Protein AF-A0A1C7MNH5-F1 (afdb_monomer)

Structure (mmCIF, N/CA/C/O backbone):
data_AF-A0A1C7MNH5-F1
#
_entry.id   AF-A0A1C7MNH5-F1
#
loop_
_atom_site.group_PDB
_atom_site.id
_atom_site.type_symbol
_atom_site.label_atom_id
_atom_site.label_alt_id
_atom_site.label_comp_id
_atom_site.label_asym_id
_atom_site.label_entity_id
_atom_site.label_seq_id
_atom_site.pdbx_PDB_ins_code
_atom_site.Cartn_x
_atom_site.Cartn_y
_atom_site.Cartn_z
_atom_site.occupancy
_atom_site.B_iso_or_equiv
_atom_site.auth_seq_id
_atom_site.auth_comp_id
_atom_site.auth_asym_id
_atom_site.auth_atom_id
_atom_site.pdbx_PDB_model_num
ATOM 1 N N . MET A 1 1 ? -78.282 14.587 30.146 1.00 53.19 1 MET A N 1
ATOM 2 C CA . MET A 1 1 ? -77.615 14.426 28.832 1.00 53.19 1 MET A CA 1
ATOM 3 C C . MET A 1 1 ? -76.322 15.250 28.662 1.00 53.19 1 MET A C 1
ATOM 5 O O . MET A 1 1 ? -75.731 15.189 27.600 1.00 53.19 1 MET A O 1
ATOM 9 N N . ILE A 1 2 ? -75.840 15.991 29.678 1.00 58.53 2 ILE A N 1
ATOM 10 C CA . ILE A 1 2 ? -74.682 16.913 29.546 1.00 58.53 2 ILE A CA 1
ATOM 11 C C . ILE A 1 2 ? -73.362 16.284 30.048 1.00 58.53 2 ILE A C 1
ATOM 13 O O . ILE A 1 2 ? -72.300 16.502 29.471 1.00 58.53 2 ILE A O 1
ATOM 17 N N . ARG A 1 3 ? -73.422 15.425 31.076 1.00 60.00 3 ARG A N 1
ATOM 18 C CA . ARG A 1 3 ? -72.241 14.805 31.710 1.00 60.00 3 ARG A CA 1
ATOM 19 C C . ARG A 1 3 ? -71.494 13.817 30.800 1.00 60.00 3 ARG A C 1
ATOM 21 O O . ARG A 1 3 ? -70.269 13.805 30.811 1.00 60.00 3 ARG A O 1
ATOM 28 N N . ASN A 1 4 ? -72.206 13.063 29.959 1.00 61.78 4 ASN A N 1
ATOM 29 C CA . ASN A 1 4 ? -71.589 12.106 29.028 1.00 61.78 4 ASN A CA 1
ATOM 30 C C . ASN A 1 4 ? -70.792 12.810 27.911 1.00 61.78 4 ASN A C 1
ATOM 32 O O . ASN A 1 4 ? -69.738 12.320 27.511 1.00 61.78 4 ASN A O 1
ATOM 36 N N . ASN A 1 5 ? -71.229 13.996 27.474 1.00 67.19 5 ASN A N 1
ATOM 37 C CA . ASN A 1 5 ? -70.533 14.777 26.446 1.00 67.19 5 ASN A CA 1
ATOM 38 C C . ASN A 1 5 ? -69.263 15.454 26.982 1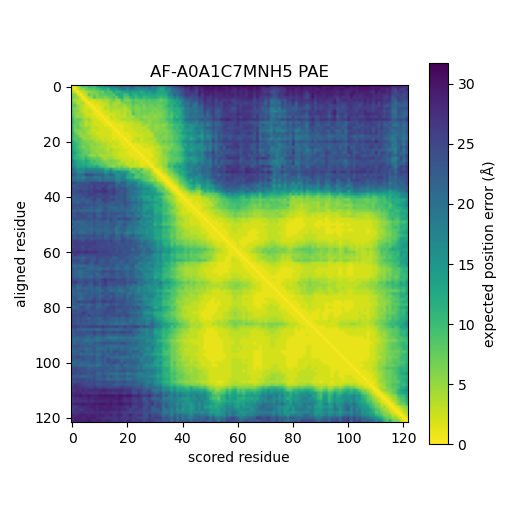.00 67.19 5 ASN A C 1
ATOM 40 O O . ASN A 1 5 ? -68.298 15.612 26.241 1.00 67.19 5 ASN A O 1
ATOM 44 N N . MET A 1 6 ? -69.229 15.810 28.270 1.00 70.75 6 MET A N 1
ATOM 45 C CA . MET A 1 6 ? -68.048 16.412 28.897 1.00 70.75 6 MET A CA 1
ATOM 46 C C . MET A 1 6 ? -66.893 15.409 29.038 1.00 70.75 6 MET A C 1
ATOM 48 O O . MET A 1 6 ? -65.743 15.750 28.767 1.00 70.75 6 MET A O 1
ATOM 52 N N . HIS A 1 7 ? -67.198 14.152 29.381 1.00 72.88 7 HIS A N 1
ATOM 53 C CA . HIS A 1 7 ? -66.202 13.078 29.358 1.00 72.88 7 HIS A CA 1
ATOM 54 C C . HIS A 1 7 ? -65.707 12.802 27.933 1.00 72.88 7 HIS A C 1
ATOM 56 O O . HIS A 1 7 ? -64.502 12.709 27.726 1.00 72.88 7 HIS A O 1
ATOM 62 N N . ALA A 1 8 ? -66.599 12.755 26.938 1.00 74.12 8 ALA A N 1
ATOM 63 C CA . ALA A 1 8 ? -66.204 12.572 25.540 1.00 74.12 8 ALA A CA 1
ATOM 64 C C . ALA A 1 8 ? -65.293 13.705 25.026 1.00 74.12 8 ALA A C 1
ATOM 66 O O . ALA A 1 8 ? -64.293 13.435 24.364 1.00 74.12 8 ALA A O 1
ATOM 67 N N . LEU A 1 9 ? -65.582 14.961 25.387 1.00 77.25 9 LEU A N 1
ATOM 68 C CA . LEU A 1 9 ? -64.777 16.121 24.995 1.00 77.25 9 LEU A CA 1
ATOM 69 C C . LEU A 1 9 ? -63.378 16.113 25.633 1.00 77.25 9 LEU A C 1
ATOM 71 O O . LEU A 1 9 ? -62.404 16.420 24.949 1.00 77.25 9 LEU A O 1
ATOM 75 N N . MET A 1 10 ? -63.255 15.708 26.904 1.00 77.75 10 MET A N 1
ATOM 76 C CA . MET A 1 10 ? -61.943 15.510 27.540 1.00 77.75 10 MET A CA 1
ATOM 77 C C . MET A 1 10 ? -61.136 14.386 26.883 1.00 77.75 10 MET A C 1
ATOM 79 O O . MET A 1 10 ? -59.924 14.509 26.728 1.00 77.75 10 MET A O 1
ATOM 83 N N . MET A 1 11 ? -61.783 13.287 26.485 1.00 78.94 11 MET A N 1
ATOM 84 C CA . MET A 1 11 ? -61.087 12.177 25.824 1.00 78.94 11 MET A CA 1
ATOM 85 C C . MET A 1 11 ? -60.634 12.563 24.407 1.00 78.94 11 MET A C 1
ATOM 87 O O . MET A 1 11 ? -59.543 12.180 23.981 1.00 78.94 11 MET A O 1
ATOM 91 N N . LEU A 1 12 ? -61.423 13.372 23.692 1.00 82.25 12 LEU A N 1
ATOM 92 C CA . LEU A 1 12 ? -61.063 13.913 22.376 1.00 82.25 12 LEU A CA 1
ATOM 93 C C . LEU A 1 12 ? -59.888 14.900 22.450 1.00 82.25 12 LEU A C 1
ATOM 95 O O . LEU A 1 12 ? -58.985 14.839 21.618 1.00 82.25 12 LEU A O 1
ATOM 99 N N . SER A 1 13 ? -59.842 15.775 23.458 1.00 77.56 13 SER A N 1
ATOM 100 C CA . SER A 1 13 ? -58.712 16.700 23.624 1.00 77.56 13 SER A CA 1
ATOM 101 C C . SER A 1 13 ? -57.433 15.987 24.078 1.00 77.56 13 SER A C 1
ATOM 103 O O . SER A 1 13 ? -56.351 16.281 23.567 1.00 77.56 13 SER A O 1
ATOM 105 N N . ALA A 1 14 ? -57.547 15.000 24.974 1.00 83.19 14 ALA A N 1
ATOM 106 C CA . ALA A 1 14 ? -56.415 14.196 25.431 1.00 83.19 14 ALA A CA 1
ATOM 107 C C . ALA A 1 14 ? -55.799 13.362 24.295 1.00 83.19 14 ALA A C 1
ATOM 109 O O . ALA A 1 14 ? -54.578 13.312 24.150 1.00 83.19 14 ALA A O 1
ATOM 110 N N . THR A 1 15 ? -56.630 12.748 23.448 1.00 82.88 15 THR A N 1
ATOM 111 C CA . THR A 1 15 ? -56.150 11.984 22.285 1.00 82.88 15 THR A CA 1
ATOM 112 C C . THR A 1 15 ? -55.506 12.882 21.229 1.00 82.88 15 THR A C 1
ATOM 114 O O . THR A 1 15 ? -54.456 12.520 20.697 1.00 82.88 15 THR A O 1
ATOM 117 N N . ALA A 1 16 ? -56.048 14.080 20.979 1.00 86.50 16 ALA A N 1
ATOM 118 C CA . ALA A 1 16 ? -55.445 15.049 20.063 1.00 86.50 16 ALA A CA 1
ATOM 119 C C . ALA A 1 16 ? -54.038 15.490 20.512 1.00 86.50 16 ALA A C 1
ATOM 121 O O . ALA A 1 16 ? -53.119 15.538 19.694 1.00 86.50 16 ALA A O 1
ATOM 122 N N . LEU A 1 17 ? -53.841 15.743 21.813 1.00 84.75 17 LEU A N 1
ATOM 123 C CA . LEU A 1 17 ? -52.529 16.080 22.380 1.00 84.75 17 LEU A CA 1
ATOM 124 C C . LEU A 1 17 ? -51.511 14.945 22.211 1.00 84.75 17 LEU A C 1
ATOM 126 O O . LEU A 1 17 ? -50.365 15.193 21.835 1.00 84.75 17 LEU A O 1
ATOM 130 N N . ILE A 1 18 ? -51.934 13.698 22.433 1.00 85.94 18 ILE A N 1
ATOM 131 C CA . ILE A 1 18 ? -51.074 12.525 22.242 1.00 85.94 18 ILE A CA 1
ATOM 132 C C . ILE A 1 18 ? -50.652 12.415 20.774 1.00 85.94 18 ILE A C 1
ATOM 134 O O . ILE A 1 18 ? -49.457 12.328 20.497 1.00 85.94 18 ILE A O 1
ATOM 138 N N . VAL A 1 19 ? -51.594 12.497 19.828 1.00 88.56 19 VAL A N 1
ATOM 139 C CA . VAL A 1 19 ? -51.300 12.369 18.390 1.00 88.56 19 VAL A CA 1
ATOM 140 C C . VAL A 1 19 ? -50.375 13.485 17.898 1.00 88.56 19 VAL A C 1
ATOM 142 O O . VAL A 1 19 ? -49.447 13.208 17.141 1.00 88.56 19 VAL A O 1
ATOM 145 N N . LEU A 1 20 ? -50.556 14.720 18.374 1.00 89.31 20 LEU A N 1
ATOM 146 C CA . LEU A 1 20 ? -49.685 15.850 18.030 1.00 89.31 20 LEU A CA 1
ATOM 147 C C . LEU A 1 20 ? -48.267 15.719 18.610 1.00 89.31 20 LEU A C 1
ATOM 149 O O . LEU A 1 20 ? -47.323 16.262 18.038 1.00 89.31 20 LEU A O 1
ATOM 153 N N . SER A 1 21 ? -48.091 14.980 19.710 1.00 86.62 21 SER A N 1
ATOM 154 C CA . SER A 1 21 ? -46.776 14.744 20.323 1.00 86.62 21 SER A CA 1
ATOM 155 C C . SER A 1 21 ? -45.960 13.632 19.644 1.00 86.62 21 SER A C 1
ATOM 157 O O . SER A 1 21 ? -44.729 13.636 19.726 1.00 86.62 21 SER A O 1
ATOM 159 N N . LEU A 1 22 ? -46.614 12.706 18.927 1.00 90.31 22 LEU A N 1
ATOM 160 C CA . LEU A 1 22 ? -45.964 11.546 18.301 1.00 90.31 22 LEU A CA 1
ATOM 161 C C . LEU A 1 22 ? -44.891 11.913 17.258 1.00 90.31 22 LEU A C 1
ATOM 163 O O . LEU A 1 22 ? -43.822 11.305 17.307 1.00 90.31 22 LEU A O 1
ATOM 167 N N . PRO A 1 23 ? -45.087 12.888 16.345 1.00 87.88 23 PRO A N 1
ATOM 168 C CA . PRO A 1 23 ? -44.064 13.257 15.366 1.00 87.88 23 PRO A CA 1
ATOM 169 C C . PRO A 1 23 ? -42.808 13.836 16.020 1.00 87.88 23 PRO A C 1
ATOM 171 O O . PRO A 1 23 ? -41.701 13.543 15.578 1.00 87.88 23 PRO A O 1
ATOM 174 N N . VAL A 1 24 ? -42.974 14.614 17.095 1.00 84.62 24 VAL A N 1
ATOM 175 C CA . VAL A 1 24 ? -41.864 15.206 17.859 1.00 84.62 24 VAL A CA 1
ATOM 176 C C . VAL A 1 24 ? -41.124 14.133 18.656 1.00 84.62 24 VAL A C 1
ATOM 178 O O . VAL A 1 24 ? -39.896 14.090 18.660 1.00 84.62 24 VAL A O 1
ATOM 181 N N . ALA A 1 25 ? -41.851 13.209 19.287 1.00 86.00 25 ALA A N 1
ATOM 182 C CA . ALA A 1 25 ? -41.243 12.058 19.948 1.00 86.00 25 ALA A CA 1
ATOM 183 C C . ALA A 1 25 ? -40.492 11.169 18.939 1.00 86.00 25 ALA A C 1
ATOM 185 O O . ALA A 1 25 ? -39.371 10.739 19.199 1.00 86.00 25 ALA A O 1
ATOM 186 N N . TYR A 1 26 ? -41.066 10.951 17.755 1.00 85.12 26 TYR A N 1
ATOM 187 C CA . TYR A 1 26 ? -40.452 10.180 16.678 1.00 85.12 26 TYR A CA 1
ATOM 188 C C . TYR A 1 26 ? -39.178 10.841 16.135 1.00 85.12 26 TYR A C 1
ATOM 190 O O . TYR A 1 26 ? -38.173 10.154 15.941 1.00 85.12 26 TYR A O 1
ATOM 198 N N . THR A 1 27 ? -39.167 12.163 15.927 1.00 83.75 27 THR A N 1
ATOM 199 C CA . THR A 1 27 ? -37.956 12.876 15.488 1.00 83.75 27 THR A CA 1
ATOM 200 C C . THR A 1 27 ? -36.866 12.837 16.554 1.00 83.75 27 THR A C 1
ATOM 202 O O . THR A 1 27 ? -35.716 12.557 16.214 1.00 83.75 27 THR A O 1
ATOM 205 N N . MET A 1 28 ? -37.217 12.998 17.834 1.00 81.25 28 MET A N 1
ATOM 206 C CA . MET A 1 28 ? -36.274 12.871 18.952 1.00 81.25 28 MET A CA 1
ATOM 207 C C . MET A 1 28 ? -35.685 11.458 19.068 1.00 81.25 28 MET A C 1
ATOM 209 O O . MET A 1 28 ? -34.477 11.310 19.245 1.00 81.25 28 MET A O 1
ATOM 213 N N . LEU A 1 29 ? -36.503 10.413 18.906 1.00 83.06 29 LEU A N 1
ATOM 214 C CA . LEU A 1 29 ? -36.046 9.017 18.932 1.00 83.06 29 LEU A CA 1
ATOM 215 C C . LEU A 1 29 ? -35.196 8.647 17.705 1.00 83.06 29 LEU A C 1
ATOM 217 O O . LEU A 1 29 ? -34.307 7.800 17.802 1.00 83.06 29 LEU A O 1
ATOM 221 N N . ARG A 1 30 ? -35.434 9.279 16.547 1.00 79.62 30 ARG A N 1
ATOM 222 C CA . ARG A 1 30 ? -34.682 9.025 15.306 1.00 79.62 30 ARG A CA 1
ATOM 223 C C . ARG A 1 30 ? -33.342 9.764 15.247 1.00 79.62 30 ARG A C 1
ATOM 225 O O . ARG A 1 30 ? -32.490 9.396 14.433 1.00 79.62 30 ARG A O 1
ATOM 232 N N . MET A 1 31 ? -33.113 10.767 16.096 1.00 73.12 31 MET A N 1
ATOM 233 C CA . MET A 1 31 ? -31.817 11.436 16.189 1.00 73.12 31 MET A CA 1
ATOM 234 C C . MET A 1 31 ? -30.742 10.484 16.734 1.00 73.12 31 MET A C 1
ATOM 236 O O . MET A 1 31 ? -30.462 10.421 17.930 1.00 73.12 31 MET A O 1
ATOM 240 N N . LYS A 1 32 ? -30.067 9.760 15.835 1.00 72.19 32 LYS A N 1
ATOM 241 C CA . LYS A 1 32 ? -28.785 9.122 16.147 1.00 72.19 32 LYS A CA 1
ATOM 242 C C . LYS A 1 32 ? -27.794 10.229 16.495 1.00 72.19 32 LYS A C 1
ATOM 244 O O . LYS A 1 32 ? -27.430 11.018 15.625 1.00 72.19 32 LYS A O 1
ATOM 249 N N . LYS A 1 33 ? -27.345 10.282 17.754 1.00 65.56 33 LYS A N 1
ATOM 250 C CA . LYS A 1 33 ? -26.236 11.162 18.144 1.00 65.56 33 LYS A CA 1
ATOM 251 C C . LYS A 1 33 ? -25.060 10.920 17.190 1.00 65.56 33 LYS A C 1
ATOM 253 O O . LYS A 1 33 ? -24.732 9.753 16.941 1.00 65.56 33 LYS A O 1
ATOM 258 N N . PRO A 1 34 ? -24.426 11.977 16.651 1.00 64.62 34 PRO A N 1
ATOM 259 C CA . PRO A 1 34 ? -23.242 11.800 15.831 1.00 64.62 34 PRO A CA 1
ATOM 260 C C . PRO A 1 34 ? -22.210 11.052 16.670 1.00 64.62 34 PRO A C 1
ATOM 262 O O . PRO A 1 34 ? -21.904 11.437 17.800 1.00 64.62 34 PRO A O 1
ATOM 265 N N . LYS A 1 35 ? -21.717 9.932 16.142 1.00 69.56 35 LYS A N 1
ATOM 266 C CA . LYS A 1 35 ? -20.672 9.155 16.799 1.00 69.56 35 LYS A CA 1
ATOM 267 C C . LYS A 1 35 ? -19.399 9.994 16.732 1.00 69.56 35 LYS A C 1
ATOM 269 O O . LYS A 1 35 ? -18.706 9.965 15.717 1.00 69.56 35 LYS A O 1
ATOM 274 N N . ALA A 1 36 ? -19.144 10.784 17.776 1.00 69.75 36 ALA A N 1
ATOM 275 C CA . ALA A 1 36 ? -17.893 11.509 17.932 1.00 69.75 36 ALA A CA 1
ATOM 276 C C . ALA A 1 36 ? -16.768 10.477 17.822 1.00 69.75 36 ALA A C 1
ATOM 278 O O . ALA A 1 36 ? -16.703 9.536 18.613 1.00 69.75 36 ALA A O 1
ATOM 279 N N . ARG A 1 37 ? -15.952 10.585 16.773 1.00 71.75 37 ARG A N 1
ATOM 280 C CA . ARG A 1 37 ? -14.762 9.752 16.632 1.00 71.75 37 ARG A CA 1
ATOM 281 C C . ARG A 1 37 ? -13.706 10.426 17.501 1.00 71.75 37 ARG A C 1
ATOM 283 O O . ARG A 1 37 ? -13.294 11.523 17.130 1.00 71.7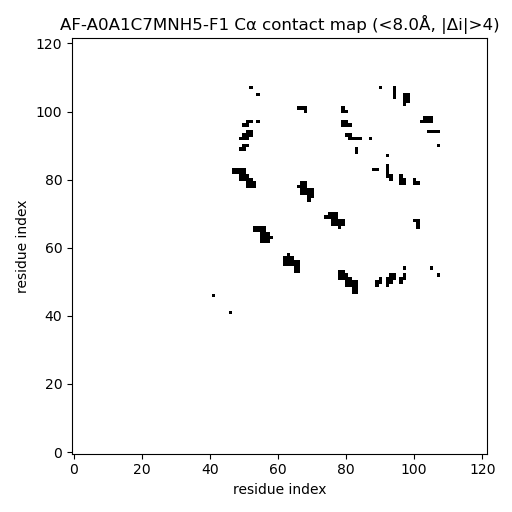5 37 ARG A O 1
ATOM 290 N N . PRO A 1 38 ? -13.315 9.864 18.657 1.00 75.06 38 PRO A N 1
ATOM 291 C CA . PRO A 1 38 ? -12.194 10.421 19.397 1.00 75.06 38 PRO A CA 1
ATOM 292 C C . PRO A 1 38 ? -10.981 10.393 18.464 1.00 75.06 38 PRO A C 1
ATOM 294 O O . PRO A 1 38 ? -10.551 9.327 18.027 1.00 75.06 38 PRO A O 1
ATOM 297 N N . GLN A 1 39 ? -10.497 11.569 18.075 1.00 79.50 39 GLN A N 1
ATOM 298 C CA . GLN A 1 39 ? -9.292 11.690 17.271 1.00 79.50 39 GLN A CA 1
ATOM 299 C C . GLN A 1 39 ? -8.115 11.778 18.236 1.00 79.50 39 GLN A C 1
ATOM 301 O 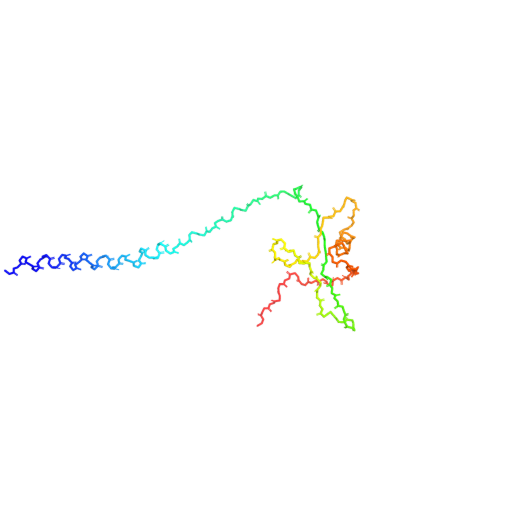O . GLN A 1 39 ? -7.877 12.818 18.845 1.00 79.50 39 GLN A O 1
ATOM 306 N N . THR A 1 40 ? -7.401 10.670 18.405 1.00 87.44 40 THR A N 1
ATOM 307 C CA . THR A 1 40 ? -6.154 10.656 19.172 1.00 87.44 40 THR A CA 1
ATOM 308 C C . THR A 1 40 ? -5.060 11.322 18.343 1.00 87.44 40 THR A C 1
ATOM 310 O O . THR A 1 40 ? -4.843 10.957 17.187 1.00 87.44 40 THR A O 1
ATOM 313 N N . GLN A 1 41 ? -4.389 12.317 18.919 1.00 88.88 41 GLN A N 1
ATOM 314 C CA . GLN A 1 41 ? -3.217 12.940 18.310 1.00 88.88 41 GLN A CA 1
ATOM 315 C C . GLN A 1 41 ? -1.969 12.128 18.668 1.00 88.88 41 GLN A C 1
ATOM 317 O O . GLN A 1 41 ? -1.784 11.759 19.826 1.00 88.88 41 GLN A O 1
ATOM 322 N N . TYR A 1 42 ? -1.124 11.866 17.673 1.00 88.00 42 TYR A N 1
ATOM 323 C CA . TYR A 1 42 ? 0.155 11.174 17.833 1.00 88.00 42 TYR A CA 1
ATOM 324 C C . TYR A 1 42 ? 1.285 12.092 17.369 1.00 88.00 42 TYR A C 1
ATOM 326 O O . TYR A 1 42 ? 1.130 12.806 16.374 1.00 88.00 42 TYR A O 1
ATOM 334 N N . SER A 1 43 ? 2.417 12.082 18.073 1.00 93.12 43 SER A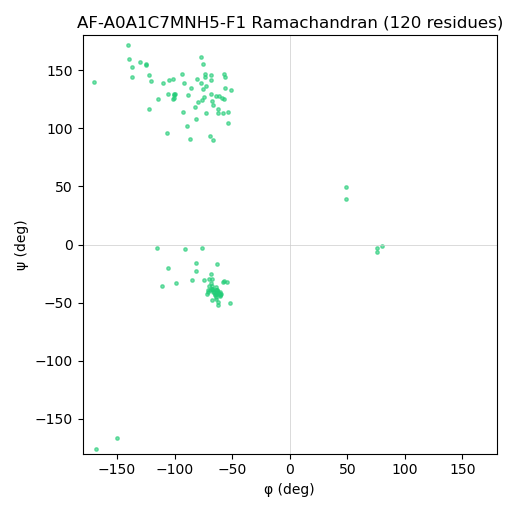 N 1
ATOM 335 C CA . SER A 1 43 ? 3.620 12.780 17.614 1.00 93.12 43 SER A CA 1
ATOM 336 C C . SER A 1 43 ? 4.285 12.010 16.473 1.00 93.12 43 SER A C 1
ATOM 338 O O . SER A 1 43 ? 4.155 10.791 16.367 1.00 93.12 43 SER A O 1
ATOM 340 N N . SER A 1 44 ? 5.053 12.705 15.629 1.00 91.12 44 SER A N 1
ATOM 341 C CA . SER A 1 44 ? 5.767 12.085 14.500 1.00 91.12 44 SER A CA 1
ATOM 342 C C . SER A 1 44 ? 6.708 10.954 14.926 1.00 91.12 44 SER A C 1
ATOM 344 O O . SER A 1 44 ? 6.865 9.980 14.198 1.00 91.12 44 SER A O 1
ATOM 346 N N . SER A 1 45 ? 7.275 11.043 16.130 1.00 92.38 45 SER A N 1
ATOM 347 C CA . SER A 1 45 ? 8.118 10.008 16.739 1.00 92.38 45 SER A CA 1
ATOM 348 C C . SER A 1 45 ? 7.403 8.679 17.007 1.00 92.38 45 SER A C 1
ATOM 350 O O . SER A 1 45 ? 8.067 7.670 17.221 1.00 92.38 45 SER A O 1
ATOM 352 N N . GLN A 1 46 ? 6.068 8.658 17.003 1.00 93.38 46 GLN A N 1
ATOM 353 C CA . GLN A 1 46 ? 5.267 7.443 17.178 1.00 93.38 46 GLN A CA 1
ATOM 354 C C . GLN A 1 46 ? 4.924 6.768 15.842 1.00 93.38 46 GLN A C 1
ATOM 356 O O . GLN A 1 46 ? 4.300 5.706 15.839 1.00 93.38 46 GLN A O 1
ATOM 361 N N . PHE A 1 47 ? 5.302 7.368 14.710 1.00 92.12 47 PHE A N 1
ATOM 362 C CA . PHE A 1 47 ? 5.063 6.797 13.391 1.00 92.12 47 PHE A CA 1
ATOM 363 C C . PHE A 1 47 ? 6.250 5.977 12.900 1.00 92.12 47 PHE A C 1
ATOM 365 O O . PHE A 1 47 ? 7.412 6.285 13.153 1.00 92.12 47 PHE A O 1
ATOM 372 N N . VAL A 1 48 ? 5.925 4.932 12.144 1.00 93.25 48 VAL A N 1
ATOM 373 C CA . VAL A 1 48 ? 6.890 4.143 11.382 1.00 93.25 48 VAL A CA 1
ATOM 374 C C . VAL A 1 48 ? 6.764 4.497 9.909 1.00 93.25 48 VAL A C 1
ATOM 376 O O . VAL A 1 48 ? 5.657 4.685 9.401 1.00 93.25 48 VAL A O 1
ATOM 379 N N . PHE A 1 49 ? 7.896 4.571 9.216 1.00 95.75 49 PHE A N 1
ATOM 380 C CA . PHE A 1 49 ? 7.887 4.750 7.772 1.00 95.75 49 PHE A CA 1
ATOM 381 C C . PHE A 1 49 ? 7.452 3.454 7.088 1.00 95.75 49 PHE A C 1
ATOM 383 O O . PHE A 1 49 ? 7.879 2.357 7.449 1.00 95.75 49 PHE A O 1
ATOM 390 N N . SER A 1 50 ? 6.589 3.598 6.092 1.00 97.00 50 SER A N 1
ATOM 391 C CA . SER A 1 50 ? 6.119 2.518 5.238 1.00 97.00 50 SER A CA 1
ATOM 392 C C . SER A 1 50 ? 6.102 3.019 3.804 1.00 97.00 50 SER A C 1
ATOM 394 O O . SER A 1 50 ? 5.818 4.195 3.565 1.00 97.00 50 SER A O 1
ATOM 396 N N . ALA A 1 51 ? 6.424 2.138 2.865 1.00 97.69 51 ALA A N 1
ATOM 397 C CA . ALA A 1 51 ? 6.377 2.441 1.447 1.00 97.69 51 ALA A CA 1
ATOM 398 C C . ALA A 1 51 ? 5.821 1.250 0.666 1.00 97.69 51 ALA A C 1
ATOM 400 O O . ALA A 1 51 ? 5.805 0.114 1.136 1.00 97.69 51 ALA A O 1
ATOM 401 N N . GLY A 1 52 ? 5.345 1.547 -0.533 1.00 96.88 52 GLY A N 1
ATOM 402 C CA . GLY A 1 52 ? 4.773 0.600 -1.474 1.00 96.88 52 GLY A CA 1
ATOM 403 C C . GLY A 1 52 ? 4.611 1.266 -2.829 1.00 96.88 52 GLY A C 1
ATOM 404 O O . GLY A 1 52 ? 5.005 2.423 -3.011 1.00 96.88 52 GLY A O 1
ATOM 405 N N . ALA A 1 53 ? 4.018 0.556 -3.778 1.00 96.19 53 ALA A N 1
ATOM 406 C CA . ALA A 1 53 ? 3.747 1.100 -5.101 1.00 96.19 53 ALA A CA 1
ATOM 407 C C . ALA A 1 53 ? 2.378 0.653 -5.618 1.00 96.19 53 ALA A C 1
ATOM 409 O O . ALA A 1 53 ? 1.717 -0.203 -5.035 1.00 96.19 53 ALA A O 1
ATOM 410 N N . ILE A 1 54 ? 1.971 1.245 -6.740 1.00 95.38 54 ILE A N 1
ATOM 411 C CA . ILE A 1 54 ? 0.814 0.818 -7.527 1.00 95.38 54 ILE A CA 1
ATOM 412 C C . ILE A 1 54 ? 1.369 0.149 -8.791 1.00 95.38 54 ILE A C 1
ATOM 414 O O . ILE A 1 54 ? 1.735 0.860 -9.731 1.00 95.38 54 ILE A O 1
ATOM 418 N N . PRO A 1 55 ? 1.512 -1.190 -8.829 1.00 95.12 55 PRO A N 1
ATOM 419 C CA . PRO A 1 55 ? 2.111 -1.862 -9.972 1.00 95.12 55 PRO A CA 1
ATOM 420 C C . PRO A 1 55 ? 1.105 -1.926 -11.120 1.00 95.12 55 PRO A C 1
ATOM 422 O O . PRO A 1 55 ? 0.006 -2.464 -10.962 1.00 95.12 55 PRO A O 1
ATOM 425 N N . PHE A 1 56 ? 1.494 -1.401 -12.281 1.00 95.00 56 PHE A N 1
ATOM 426 C CA . PHE A 1 56 ? 0.711 -1.500 -13.506 1.00 95.00 56 PHE A CA 1
ATOM 427 C C . PHE A 1 56 ? 1.249 -2.614 -14.396 1.00 95.00 56 PHE A C 1
ATOM 429 O O . PHE A 1 56 ? 2.434 -2.639 -14.728 1.00 95.00 56 PHE A O 1
ATOM 436 N N . VAL A 1 57 ? 0.357 -3.493 -14.847 1.00 93.56 57 VAL A N 1
ATOM 437 C CA . VAL A 1 57 ? 0.653 -4.403 -15.954 1.00 93.56 57 VAL A CA 1
ATOM 438 C C . VAL A 1 57 ? 0.431 -3.634 -17.249 1.00 93.56 57 VAL A C 1
ATOM 440 O O . VAL A 1 57 ? -0.677 -3.151 -17.518 1.00 93.56 57 VAL A O 1
ATOM 443 N N . LEU A 1 58 ? 1.505 -3.499 -18.021 1.00 91.88 58 LEU A N 1
ATOM 444 C CA . LEU A 1 58 ? 1.501 -2.796 -19.295 1.00 91.88 58 LEU A CA 1
ATOM 445 C C . LEU A 1 58 ? 1.215 -3.775 -20.437 1.00 91.88 58 LEU A C 1
ATOM 447 O O . LEU A 1 58 ? 1.764 -4.872 -20.473 1.00 91.88 58 LEU A O 1
ATOM 451 N N . ASP A 1 59 ? 0.398 -3.338 -21.384 1.00 93.50 59 ASP A N 1
ATOM 452 C CA . ASP A 1 59 ? 0.131 -4.009 -22.654 1.00 93.50 59 ASP A CA 1
ATOM 453 C C . ASP A 1 59 ? 0.497 -3.035 -23.775 1.00 93.50 59 ASP A C 1
ATOM 455 O O . ASP A 1 59 ? -0.057 -1.936 -23.842 1.00 93.50 59 ASP A O 1
ATOM 459 N N . ASN A 1 60 ? 1.494 -3.382 -24.593 1.00 93.19 60 ASN A N 1
ATOM 460 C CA . ASN A 1 60 ? 2.071 -2.488 -25.607 1.00 93.19 60 ASN A CA 1
ATOM 461 C C . ASN A 1 60 ? 2.429 -1.086 -25.061 1.00 93.19 60 ASN A C 1
ATOM 463 O O . ASN A 1 60 ? 2.199 -0.068 -25.709 1.00 93.19 60 ASN A O 1
ATOM 467 N N . GLY A 1 61 ? 2.963 -1.027 -23.835 1.00 88.31 61 GLY A N 1
ATOM 468 C CA . GLY A 1 61 ? 3.341 0.223 -23.160 1.00 88.31 61 GLY A CA 1
ATOM 469 C C . GLY A 1 61 ? 2.185 0.988 -22.502 1.00 88.31 61 GLY A C 1
ATOM 470 O O . GLY A 1 61 ? 2.428 2.000 -21.849 1.00 88.31 61 GLY A O 1
ATOM 471 N N . VAL A 1 62 ? 0.947 0.500 -22.613 1.00 90.38 62 VAL A N 1
ATOM 472 C CA . VAL A 1 62 ? -0.247 1.135 -22.040 1.00 90.38 62 VAL A CA 1
ATOM 473 C C . VAL A 1 62 ? -0.650 0.427 -20.740 1.00 90.38 62 VAL A C 1
ATOM 475 O O . VAL A 1 62 ? -0.785 -0.799 -20.740 1.00 90.38 62 VAL A O 1
ATOM 478 N N . PRO A 1 63 ? -0.879 1.145 -19.623 1.00 91.50 63 PRO A N 1
ATOM 479 C CA . PRO A 1 63 ? -1.332 0.526 -18.379 1.00 91.50 63 PRO A CA 1
ATOM 480 C C . PRO A 1 63 ? -2.751 -0.033 -18.532 1.00 91.50 63 PRO A C 1
ATOM 482 O O . PRO A 1 63 ? -3.693 0.707 -18.812 1.00 91.50 63 PRO A O 1
ATOM 485 N N . LYS A 1 64 ? -2.913 -1.349 -18.343 1.00 94.56 64 LYS A N 1
ATOM 486 C CA . LYS A 1 64 ? -4.211 -2.041 -18.473 1.00 94.56 64 LYS A CA 1
ATOM 487 C C . LYS A 1 64 ? -4.773 -2.547 -17.155 1.00 94.56 64 LYS A C 1
ATOM 489 O O . LYS A 1 64 ? -5.988 -2.592 -16.994 1.00 94.56 64 LYS A O 1
ATOM 494 N N . LYS A 1 65 ? -3.909 -2.995 -16.243 1.00 95.62 65 LYS A N 1
ATOM 495 C CA . LYS A 1 65 ? -4.317 -3.613 -14.974 1.00 95.62 65 LYS A CA 1
ATOM 496 C C . LYS A 1 65 ? -3.456 -3.094 -13.836 1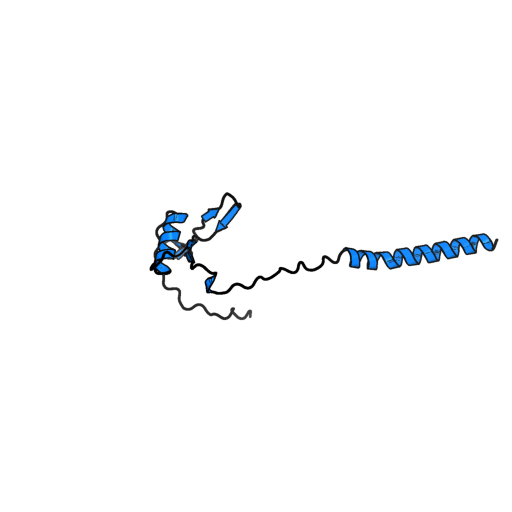.00 95.62 65 LYS A C 1
ATOM 498 O O . LYS A 1 65 ? -2.298 -2.750 -14.058 1.00 95.62 65 LYS A O 1
ATOM 503 N N . VAL A 1 66 ? -4.023 -3.096 -12.636 1.00 95.94 66 VAL A N 1
ATOM 504 C CA . VAL A 1 66 ? -3.316 -2.827 -11.381 1.00 95.94 66 VAL A CA 1
ATOM 505 C C . VAL A 1 66 ? -3.229 -4.122 -10.586 1.00 95.94 66 VAL A C 1
ATOM 507 O O . VAL A 1 66 ? -4.193 -4.887 -10.550 1.00 95.94 66 VAL A O 1
ATOM 510 N N . VAL A 1 67 ? -2.078 -4.369 -9.966 1.00 96.56 67 VAL A N 1
ATOM 511 C CA . VAL A 1 67 ? -1.879 -5.513 -9.070 1.00 96.56 67 VAL A CA 1
ATOM 512 C C . VAL A 1 67 ? -2.271 -5.117 -7.647 1.00 96.56 67 VAL A C 1
ATOM 514 O O . VAL A 1 67 ? -1.811 -4.098 -7.134 1.00 96.56 67 VAL A O 1
ATOM 517 N N . LEU A 1 68 ? -3.122 -5.929 -7.023 1.00 97.62 68 LEU A N 1
ATOM 518 C CA . LEU A 1 68 ? -3.572 -5.782 -5.639 1.00 97.62 68 LEU A CA 1
ATOM 519 C C . LEU A 1 68 ? -3.292 -7.072 -4.865 1.00 97.62 68 LEU A C 1
ATOM 521 O O . LEU A 1 68 ? -3.249 -8.156 -5.445 1.00 97.62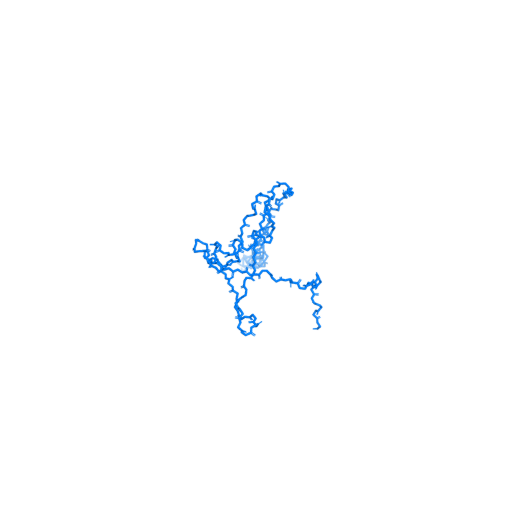 68 LEU A O 1
ATOM 525 N N . VAL A 1 69 ? -3.161 -6.941 -3.550 1.00 97.31 69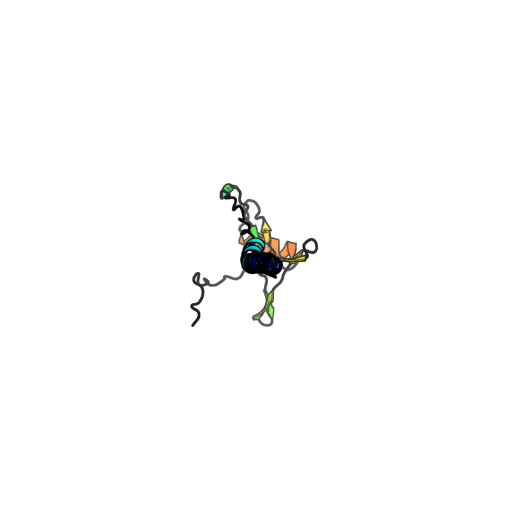 VAL A N 1
ATOM 526 C CA . VAL A 1 69 ? -3.016 -8.047 -2.602 1.00 97.31 69 VAL A CA 1
ATOM 527 C C . VAL A 1 69 ? -4.370 -8.292 -1.940 1.00 97.31 69 VAL A C 1
ATOM 529 O O . VAL A 1 69 ? -4.989 -7.355 -1.432 1.00 97.31 69 VAL A O 1
ATOM 532 N N . HIS A 1 70 ? -4.842 -9.540 -1.934 1.00 96.94 70 HIS A N 1
ATOM 533 C CA . HIS A 1 70 ? -6.070 -9.921 -1.227 1.00 96.94 70 HIS A CA 1
ATOM 534 C C . HIS A 1 70 ? -5.741 -10.399 0.184 1.00 96.94 70 HIS A C 1
ATOM 536 O O . HIS A 1 70 ? -5.113 -11.441 0.382 1.00 96.94 70 HIS A O 1
ATOM 542 N N . ASN A 1 71 ? -6.186 -9.648 1.187 1.00 96.44 71 ASN A N 1
ATOM 543 C CA . ASN A 1 71 ? -6.080 -10.050 2.580 1.00 96.44 71 ASN A CA 1
ATOM 544 C C . ASN A 1 71 ? -7.293 -10.902 2.970 1.00 96.44 71 ASN A C 1
ATOM 546 O O . ASN A 1 71 ? -8.298 -10.390 3.466 1.00 96.44 71 ASN A O 1
ATOM 550 N N . TRP A 1 72 ? -7.169 -12.218 2.802 1.00 96.19 72 TRP A N 1
ATOM 551 C CA . TRP A 1 72 ? -8.241 -13.186 3.063 1.00 96.19 72 TRP A CA 1
ATOM 552 C C . TRP A 1 72 ? -8.846 -13.100 4.472 1.00 96.19 72 TRP A C 1
ATOM 554 O O . TRP A 1 72 ? -10.034 -13.351 4.645 1.00 96.19 72 TRP A O 1
ATOM 564 N N . LYS A 1 73 ? -8.059 -12.725 5.493 1.00 96.62 73 LYS A N 1
ATOM 565 C CA . LYS A 1 73 ? -8.540 -12.662 6.886 1.00 96.62 73 LYS A CA 1
ATOM 566 C C . LYS A 1 73 ? -9.574 -11.563 7.101 1.00 96.62 73 LYS A C 1
ATOM 568 O O . LYS A 1 73 ? -10.390 -11.666 8.012 1.00 96.62 73 LYS A O 1
ATOM 573 N N . LYS A 1 74 ? -9.474 -10.486 6.326 1.00 96.81 74 LYS A N 1
ATOM 574 C CA . LYS A 1 74 ? -10.335 -9.302 6.430 1.00 96.81 74 LYS A CA 1
ATOM 575 C C . LYS A 1 74 ? -11.201 -9.083 5.193 1.00 96.81 74 LYS A C 1
ATOM 577 O O . LYS A 1 74 ? -11.999 -8.157 5.198 1.00 96.81 74 LYS A O 1
ATOM 582 N N . ASP A 1 75 ? -11.030 -9.926 4.178 1.00 97.12 75 ASP A N 1
ATOM 583 C CA . ASP A 1 75 ? -11.661 -9.821 2.866 1.00 97.12 75 ASP A CA 1
ATOM 584 C C .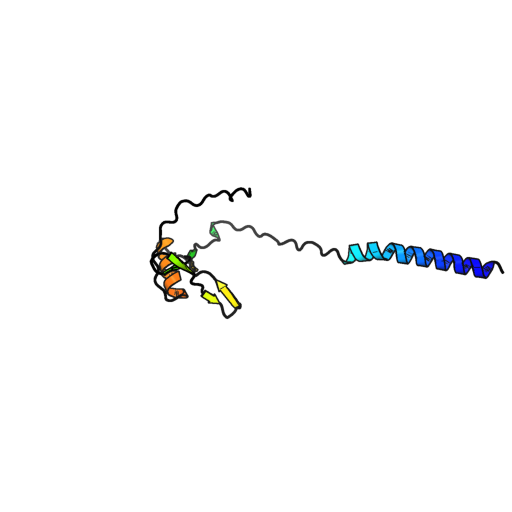 ASP A 1 75 ? -11.537 -8.417 2.250 1.00 97.12 75 ASP A C 1
ATOM 586 O O . ASP A 1 75 ? -12.501 -7.789 1.818 1.00 97.12 75 ASP A O 1
ATOM 590 N N . GLU A 1 76 ? -10.312 -7.892 2.255 1.00 97.56 76 GLU A N 1
ATOM 591 C CA . GLU A 1 76 ? -9.991 -6.572 1.714 1.00 97.56 76 GLU A CA 1
ATOM 592 C C . GLU A 1 76 ? -8.918 -6.676 0.628 1.00 97.56 76 GLU A C 1
ATOM 594 O O . GLU A 1 76 ? -8.013 -7.512 0.695 1.00 97.56 76 GLU A O 1
ATOM 599 N N . TRP A 1 77 ? -9.017 -5.804 -0.374 1.00 97.19 77 TRP A N 1
ATOM 600 C CA . TRP A 1 77 ? -8.018 -5.659 -1.428 1.00 97.19 77 TRP A CA 1
ATOM 601 C C . TRP A 1 77 ? -7.164 -4.434 -1.142 1.00 97.19 77 TRP A C 1
ATOM 603 O O . TRP A 1 77 ? -7.681 -3.331 -0.960 1.00 97.19 77 TRP A O 1
ATOM 613 N N . LEU A 1 78 ? -5.854 -4.636 -1.090 1.00 96.81 78 LEU A N 1
ATOM 614 C CA . LEU A 1 78 ? -4.892 -3.631 -0.666 1.00 96.81 78 LEU A CA 1
ATOM 615 C C . LEU A 1 78 ? -3.824 -3.429 -1.734 1.00 96.81 78 LEU A C 1
ATOM 617 O O . LEU A 1 78 ? -3.515 -4.322 -2.522 1.00 96.81 78 LEU A O 1
ATOM 621 N N . LEU A 1 79 ? -3.237 -2.238 -1.731 1.00 97.19 79 LEU A N 1
ATOM 622 C CA . LEU A 1 79 ? -1.976 -2.007 -2.419 1.00 97.19 79 LEU A CA 1
ATOM 623 C C . LEU A 1 79 ? -0.842 -2.647 -1.626 1.00 97.19 79 LEU A C 1
ATOM 625 O O . LEU A 1 79 ? -0.853 -2.597 -0.392 1.00 97.19 79 LEU A O 1
ATOM 629 N N . ALA A 1 80 ? 0.135 -3.186 -2.351 1.00 97.44 80 ALA A N 1
ATOM 630 C CA . ALA A 1 80 ? 1.302 -3.782 -1.734 1.00 97.44 80 ALA A CA 1
ATOM 631 C C . ALA A 1 80 ? 2.153 -2.712 -1.048 1.00 97.44 80 ALA A C 1
ATOM 633 O O . ALA A 1 80 ? 2.526 -1.714 -1.679 1.00 97.44 80 ALA A O 1
ATOM 634 N N . LYS A 1 81 ? 2.406 -2.888 0.251 1.00 97.44 81 LYS A N 1
ATOM 635 C CA . LYS A 1 81 ? 3.158 -1.928 1.072 1.00 97.44 81 LYS A CA 1
ATOM 636 C C . LYS A 1 81 ? 3.496 -2.492 2.446 1.00 97.44 81 LYS A C 1
ATOM 638 O O . LYS A 1 81 ? 2.609 -2.958 3.167 1.00 97.44 81 LYS A O 1
ATOM 643 N N . GLY A 1 82 ? 4.703 -2.200 2.907 1.00 97.25 82 GLY A N 1
ATOM 644 C CA . GLY A 1 82 ? 5.149 -2.578 4.242 1.00 97.25 82 GLY A CA 1
ATOM 645 C C . GLY A 1 82 ? 6.165 -1.611 4.822 1.00 97.25 82 GLY A C 1
ATOM 646 O O . GLY A 1 82 ? 6.242 -0.446 4.417 1.00 97.25 82 GLY A O 1
ATOM 647 N N . ARG A 1 83 ? 6.820 -2.036 5.899 1.00 97.56 83 ARG A N 1
ATOM 648 C CA . ARG A 1 83 ? 7.627 -1.150 6.747 1.00 97.56 83 ARG A CA 1
ATOM 649 C C . ARG A 1 83 ? 8.989 -0.933 6.105 1.00 97.56 83 ARG A C 1
ATOM 651 O O . ARG A 1 83 ? 9.569 -1.854 5.550 1.00 97.56 83 ARG A O 1
ATOM 658 N N . LYS A 1 84 ? 9.498 0.290 6.217 1.00 98.06 84 LYS A N 1
ATOM 659 C CA . LYS A 1 84 ? 10.859 0.611 5.796 1.00 98.06 84 LYS A CA 1
ATOM 660 C C . LYS A 1 84 ? 11.861 0.074 6.814 1.00 98.06 84 LYS A C 1
ATOM 662 O O . LYS A 1 84 ? 11.729 0.349 8.010 1.00 98.06 84 LYS A O 1
ATOM 667 N N . ASP A 1 85 ? 12.902 -0.578 6.314 1.00 96.50 85 ASP A N 1
ATOM 668 C CA . ASP A 1 85 ? 14.018 -1.023 7.138 1.00 96.50 85 ASP A CA 1
ATOM 669 C C . ASP A 1 85 ? 14.964 0.132 7.503 1.00 96.50 85 ASP A C 1
ATOM 671 O O . ASP A 1 85 ? 14.978 1.222 6.906 1.00 96.50 85 ASP A O 1
ATOM 675 N N . GLN A 1 86 ? 15.773 -0.081 8.541 1.00 95.38 86 GLN A N 1
ATOM 676 C CA . GLN A 1 86 ? 16.755 0.909 8.973 1.00 95.38 86 GLN A CA 1
ATOM 677 C C . GLN A 1 86 ? 17.810 1.122 7.877 1.00 95.38 86 GLN A C 1
ATOM 679 O O . GLN A 1 86 ? 18.400 0.175 7.377 1.00 95.38 86 GLN A O 1
ATOM 684 N N . GLY A 1 87 ? 18.041 2.383 7.496 1.00 95.50 87 GLY A N 1
ATOM 685 C CA . GLY A 1 87 ? 18.967 2.741 6.411 1.00 95.50 87 GLY A CA 1
ATOM 686 C C . GLY A 1 87 ? 18.451 2.498 4.985 1.00 95.50 87 GLY A C 1
ATOM 687 O O . GLY A 1 87 ? 19.099 2.932 4.043 1.00 95.50 87 GLY A O 1
ATOM 688 N N . GLU A 1 88 ? 17.285 1.869 4.807 1.00 96.88 88 GLU A N 1
ATOM 689 C CA . GLU A 1 88 ? 16.707 1.600 3.481 1.00 96.88 88 GLU A CA 1
ATOM 690 C C . GLU A 1 88 ? 16.059 2.861 2.877 1.00 96.88 88 GLU A C 1
ATOM 692 O O . GLU A 1 88 ? 15.380 3.611 3.576 1.00 96.88 88 GLU A O 1
ATOM 697 N N . GLU A 1 89 ? 16.225 3.119 1.584 1.00 97.19 89 GLU A N 1
ATOM 698 C CA . GLU A 1 89 ? 15.496 4.202 0.909 1.00 97.19 89 GLU A CA 1
ATOM 699 C C . GLU A 1 89 ? 14.019 3.829 0.707 1.00 97.19 89 GLU A C 1
ATOM 701 O O . GLU A 1 89 ? 13.700 2.676 0.426 1.00 97.19 89 GLU A O 1
ATOM 706 N N . LEU A 1 90 ? 13.094 4.796 0.762 1.00 96.69 90 LEU A N 1
ATOM 707 C CA . LEU A 1 90 ? 11.654 4.512 0.586 1.00 96.69 90 LEU A CA 1
ATOM 708 C C . LEU A 1 90 ? 11.333 3.849 -0.766 1.00 96.69 90 LEU A C 1
ATOM 710 O O . LEU A 1 90 ? 10.410 3.043 -0.860 1.00 96.69 90 LEU A O 1
ATOM 714 N N . SER A 1 91 ? 12.090 4.176 -1.814 1.00 96.31 91 SER A N 1
ATOM 715 C CA . SER A 1 91 ? 11.974 3.548 -3.136 1.00 96.31 91 SER A CA 1
ATOM 716 C C . SER A 1 91 ? 12.405 2.077 -3.130 1.00 96.31 91 SER A C 1
ATOM 718 O O . SER A 1 91 ? 11.774 1.245 -3.790 1.00 96.31 91 SER A O 1
ATOM 720 N N . ALA A 1 92 ? 13.451 1.749 -2.367 1.00 97.62 92 ALA A N 1
ATOM 721 C CA . ALA A 1 92 ? 13.909 0.380 -2.171 1.00 97.62 92 ALA A CA 1
ATOM 722 C C . ALA A 1 92 ? 12.874 -0.417 -1.369 1.00 97.62 92 ALA A C 1
ATOM 724 O O . ALA A 1 92 ? 12.426 -1.453 -1.860 1.00 97.62 92 ALA A O 1
ATOM 725 N N . THR A 1 93 ? 12.381 0.140 -0.252 1.00 98.25 93 THR A N 1
ATOM 726 C CA . THR A 1 93 ? 11.268 -0.433 0.522 1.00 98.25 93 THR A CA 1
ATOM 727 C C . THR A 1 93 ? 10.069 -0.724 -0.380 1.00 98.25 93 THR A C 1
ATOM 729 O O . THR A 1 93 ? 9.562 -1.837 -0.391 1.00 98.25 93 THR A O 1
ATOM 732 N N . ALA A 1 94 ? 9.628 0.245 -1.190 1.00 97.81 94 ALA A N 1
ATOM 733 C CA . ALA A 1 94 ? 8.468 0.067 -2.061 1.00 97.81 94 ALA A CA 1
ATOM 734 C C . ALA A 1 94 ? 8.645 -1.088 -3.057 1.00 97.81 94 ALA A C 1
ATOM 736 O O . ALA A 1 94 ? 7.721 -1.868 -3.268 1.00 97.81 94 ALA A O 1
ATOM 737 N N . THR A 1 95 ? 9.828 -1.200 -3.665 1.00 97.94 95 THR A N 1
ATOM 738 C CA . THR A 1 95 ? 10.113 -2.245 -4.658 1.00 97.94 95 THR A CA 1
ATOM 739 C C . THR A 1 95 ? 10.213 -3.623 -4.002 1.00 97.94 95 THR A C 1
ATOM 741 O O . THR A 1 95 ? 9.685 -4.594 -4.546 1.00 97.94 95 THR A O 1
ATOM 744 N N . ARG A 1 96 ? 10.848 -3.699 -2.825 1.00 98.25 96 ARG A N 1
ATOM 745 C CA . ARG A 1 96 ? 10.961 -4.915 -2.015 1.00 98.25 96 ARG A CA 1
ATOM 746 C C . ARG A 1 96 ? 9.586 -5.417 -1.569 1.00 98.25 96 ARG A C 1
ATOM 748 O O . ARG A 1 96 ? 9.250 -6.562 -1.838 1.00 98.25 96 ARG A O 1
ATOM 755 N N . GLU A 1 97 ? 8.770 -4.552 -0.975 1.00 98.19 97 GLU A N 1
ATOM 756 C CA . GLU A 1 97 ? 7.438 -4.905 -0.459 1.00 98.19 97 GLU A CA 1
ATOM 757 C C . GLU A 1 97 ? 6.483 -5.366 -1.568 1.00 98.19 97 GLU A C 1
ATOM 759 O O . GLU A 1 97 ? 5.744 -6.332 -1.402 1.00 98.19 97 GLU A O 1
ATOM 764 N N . VAL A 1 98 ? 6.526 -4.726 -2.744 1.00 98.12 98 VAL A N 1
ATOM 765 C CA . VAL A 1 98 ? 5.744 -5.180 -3.905 1.00 98.12 98 VAL A CA 1
ATOM 766 C C . VAL A 1 98 ? 6.149 -6.593 -4.316 1.00 98.12 98 VAL A C 1
ATOM 768 O O . VAL A 1 98 ? 5.273 -7.423 -4.570 1.00 98.12 98 VAL A O 1
ATOM 771 N N . LEU A 1 99 ? 7.451 -6.882 -4.364 1.00 98.06 99 LEU A N 1
ATOM 772 C CA . LEU A 1 99 ? 7.942 -8.215 -4.694 1.00 98.06 99 LEU A CA 1
ATOM 773 C C . LEU A 1 99 ? 7.526 -9.248 -3.637 1.00 98.06 99 LEU A C 1
ATOM 775 O O . LEU A 1 99 ? 7.053 -10.318 -4.008 1.00 98.06 99 LEU A O 1
ATOM 779 N N . GLU A 1 100 ? 7.668 -8.930 -2.350 1.00 97.75 100 GLU A N 1
ATOM 780 C CA . GLU A 1 100 ? 7.323 -9.831 -1.243 1.00 97.75 100 GLU A CA 1
ATOM 781 C C . GLU A 1 100 ? 5.823 -10.159 -1.195 1.00 97.75 100 GLU A C 1
ATOM 783 O O . GLU A 1 100 ? 5.456 -11.328 -1.078 1.00 97.75 100 GLU A O 1
ATOM 788 N N . GLU A 1 101 ? 4.945 -9.156 -1.314 1.00 97.31 101 GLU A N 1
ATOM 789 C CA . GLU A 1 101 ? 3.500 -9.365 -1.155 1.00 97.31 101 GLU A CA 1
ATOM 790 C C . GLU A 1 101 ? 2.803 -9.844 -2.438 1.00 97.31 101 GLU A C 1
ATOM 792 O O . GLU A 1 101 ? 1.803 -10.561 -2.361 1.00 97.31 101 GLU A O 1
ATOM 797 N N . THR A 1 102 ? 3.293 -9.453 -3.622 1.00 96.56 102 THR A N 1
ATOM 798 C CA . THR A 1 102 ? 2.644 -9.798 -4.905 1.00 96.56 102 THR A CA 1
ATOM 799 C C . THR A 1 102 ? 3.370 -10.881 -5.697 1.00 96.56 102 THR A C 1
ATOM 801 O O . THR A 1 102 ? 2.770 -11.482 -6.588 1.00 96.56 102 THR A O 1
ATOM 804 N N . GLY A 1 103 ? 4.658 -11.111 -5.427 1.00 96.75 103 GLY A N 1
ATOM 805 C CA . GLY A 1 103 ? 5.529 -11.970 -6.232 1.00 96.75 103 GLY A CA 1
ATOM 806 C C . GLY A 1 103 ? 6.001 -11.349 -7.554 1.00 96.75 103 GLY A C 1
ATOM 807 O O . GLY A 1 103 ? 6.789 -11.972 -8.265 1.00 96.75 103 GLY A O 1
ATOM 808 N N . TYR A 1 104 ? 5.559 -10.135 -7.903 1.00 95.06 104 TYR A N 1
ATOM 809 C CA . TYR A 1 104 ? 5.949 -9.463 -9.142 1.00 95.06 104 TYR A CA 1
ATOM 810 C C . TYR A 1 104 ? 7.032 -8.410 -8.884 1.00 95.06 104 TYR A C 1
ATOM 812 O O . TYR A 1 104 ? 6.817 -7.496 -8.088 1.00 95.06 104 TYR A O 1
ATOM 820 N N . PRO A 1 105 ? 8.176 -8.455 -9.588 1.00 95.50 105 PRO A N 1
ATOM 821 C CA . PRO A 1 105 ? 9.122 -7.353 -9.550 1.00 95.50 105 PRO A CA 1
ATOM 822 C C . PRO A 1 105 ? 8.524 -6.130 -10.253 1.00 95.50 105 PRO A C 1
ATOM 824 O O . PRO A 1 105 ? 7.817 -6.247 -11.257 1.00 95.50 105 PRO A O 1
ATOM 827 N N . CYS A 1 106 ? 8.846 -4.937 -9.760 1.00 95.12 106 CYS A N 1
ATOM 828 C CA . CYS A 1 106 ? 8.406 -3.691 -10.374 1.00 95.12 106 CYS A CA 1
ATOM 829 C C . CYS A 1 106 ? 9.571 -2.723 -10.578 1.00 95.12 106 CYS A C 1
ATOM 831 O O . CYS A 1 106 ? 10.586 -2.784 -9.887 1.00 95.12 106 CYS A O 1
ATOM 833 N N . ARG A 1 107 ? 9.400 -1.799 -11.524 1.00 94.50 107 ARG A N 1
ATOM 834 C CA . ARG A 1 107 ? 10.290 -0.654 -11.710 1.00 94.50 107 ARG A CA 1
ATOM 835 C C . ARG A 1 107 ? 9.512 0.612 -11.401 1.00 94.50 107 ARG A C 1
ATOM 837 O O . ARG A 1 107 ? 8.475 0.856 -12.015 1.00 94.50 107 ARG A O 1
ATOM 844 N N . LEU A 1 108 ? 10.031 1.421 -10.484 1.00 94.25 108 LEU A N 1
ATOM 845 C CA . LEU A 1 108 ? 9.439 2.716 -10.178 1.00 94.25 108 LEU A CA 1
ATOM 846 C C . LEU A 1 108 ? 9.622 3.662 -11.366 1.00 94.25 108 LEU A C 1
ATOM 848 O O . LEU A 1 108 ? 10.723 3.817 -11.897 1.00 94.25 108 LEU A O 1
ATOM 852 N N . LEU A 1 109 ? 8.524 4.281 -11.784 1.00 89.31 109 LEU A N 1
ATOM 853 C CA . LEU A 1 109 ? 8.518 5.310 -12.814 1.00 89.31 109 LEU A CA 1
ATOM 854 C C . LEU A 1 109 ? 8.407 6.675 -12.142 1.00 89.31 109 LEU A C 1
ATOM 856 O O . LEU A 1 109 ? 7.690 6.832 -11.153 1.00 89.31 109 LEU A O 1
ATOM 860 N N . SER A 1 110 ? 9.101 7.671 -12.689 1.00 84.00 110 SER A N 1
ATOM 861 C CA . SER A 1 110 ? 8.927 9.054 -12.258 1.00 84.00 110 SER A CA 1
ATOM 862 C C . SER A 1 110 ? 7.496 9.485 -12.545 1.00 84.00 110 SER A C 1
ATOM 864 O O . SER A 1 110 ? 7.073 9.531 -13.700 1.00 84.00 110 SER A O 1
ATOM 866 N N . VAL A 1 111 ? 6.748 9.802 -11.493 1.00 74.50 111 VAL A N 1
ATOM 867 C CA . VAL A 1 111 ? 5.420 10.388 -11.648 1.00 74.50 111 VAL A CA 1
ATOM 868 C C . VAL A 1 111 ? 5.624 11.877 -11.939 1.00 74.50 111 VAL A C 1
ATOM 870 O O . VAL A 1 111 ? 6.291 12.553 -11.147 1.00 74.50 111 VAL A O 1
ATOM 873 N N . PRO A 1 112 ? 5.113 12.415 -13.061 1.00 73.81 112 PRO A N 1
ATOM 874 C CA . PRO A 1 112 ? 5.115 13.856 -13.273 1.00 73.81 112 PRO A CA 1
ATOM 875 C C . PRO A 1 112 ? 4.379 14.531 -12.112 1.00 73.81 112 PRO A C 1
ATOM 877 O O . PRO A 1 112 ? 3.457 13.953 -11.541 1.00 73.81 112 PRO A O 1
ATOM 880 N N . ARG A 1 113 ? 4.804 15.742 -11.734 1.00 69.56 113 ARG A N 1
ATOM 881 C CA . ARG A 1 113 ? 4.214 16.488 -10.614 1.00 69.56 113 ARG A CA 1
ATOM 882 C C . ARG A 1 113 ? 2.700 16.596 -10.821 1.00 69.56 113 ARG A C 1
ATOM 884 O O . ARG A 1 113 ? 2.252 17.354 -11.676 1.00 69.56 113 ARG A O 1
ATOM 891 N N . LEU A 1 114 ? 1.934 15.812 -10.063 1.00 67.00 114 LEU A N 1
ATOM 892 C CA . LEU A 1 114 ? 0.479 15.861 -10.114 1.00 67.00 114 LEU A CA 1
ATOM 893 C C . LEU A 1 114 ? 0.021 17.206 -9.539 1.00 67.00 114 LEU A C 1
ATOM 895 O O . LEU A 1 114 ? 0.622 17.689 -8.574 1.00 67.00 114 LEU A O 1
ATOM 899 N N . PRO A 1 115 ? -1.017 17.833 -10.112 1.00 71.94 115 PRO A N 1
ATOM 900 C CA . PRO A 1 115 ? -1.590 19.030 -9.523 1.00 71.94 115 PRO A CA 1
ATOM 901 C C . PRO A 1 115 ? -2.065 18.706 -8.101 1.00 71.94 115 PRO A C 1
ATOM 903 O O . PRO A 1 115 ? -2.822 17.767 -7.877 1.00 71.94 115 PRO A O 1
ATOM 906 N N . HIS A 1 116 ? -1.600 19.488 -7.127 1.00 69.69 116 HIS A N 1
ATOM 907 C CA . HIS A 1 116 ? -2.047 19.388 -5.731 1.00 69.69 116 HIS A CA 1
ATOM 908 C C . HIS A 1 116 ? -3.434 20.011 -5.511 1.00 69.69 116 HIS A C 1
ATOM 910 O O . HIS A 1 116 ? -3.962 19.975 -4.403 1.00 69.69 116 HIS A O 1
ATOM 916 N N . VAL A 1 117 ? -4.003 20.604 -6.562 1.00 79.94 117 VAL A N 1
ATOM 917 C CA . VAL A 1 117 ? -5.322 21.225 -6.565 1.00 79.94 117 VAL A CA 1
ATOM 918 C C . VAL A 1 117 ? -6.259 20.296 -7.336 1.00 79.94 117 VAL A C 1
ATOM 920 O O . VAL A 1 117 ? -5.893 19.872 -8.437 1.00 79.94 117 VAL A O 1
ATOM 923 N N . PRO A 1 118 ? -7.435 19.944 -6.783 1.00 76.44 118 PRO A N 1
ATOM 924 C CA . PRO A 1 118 ? -8.434 19.203 -7.541 1.00 76.44 118 PRO A CA 1
ATOM 925 C C . PRO A 1 118 ? -8.778 19.971 -8.826 1.00 76.44 118 PRO A C 1
ATOM 927 O O . PRO A 1 118 ? -8.802 21.205 -8.799 1.00 76.44 118 PRO A O 1
ATOM 930 N N . PRO A 1 119 ? -9.035 19.280 -9.949 1.00 75.94 119 PRO A N 1
ATOM 931 C CA . PRO A 1 119 ? -9.518 19.953 -11.144 1.00 75.94 119 PRO A CA 1
ATOM 932 C C . PRO A 1 119 ? -10.804 20.709 -10.796 1.00 75.94 119 PRO A C 1
ATOM 934 O O . PRO A 1 119 ? -11.663 20.182 -10.084 1.00 75.94 119 PRO A O 1
ATOM 937 N N . LEU A 1 120 ? -10.910 21.955 -11.257 1.00 81.62 120 LEU A N 1
ATOM 938 C CA . LEU A 1 120 ? -12.172 22.680 -11.188 1.00 81.62 120 LEU A CA 1
ATOM 939 C C . LEU A 1 120 ? -13.185 21.889 -12.024 1.00 81.62 120 LEU A C 1
ATOM 941 O O . LEU A 1 120 ? -12.882 21.483 -13.144 1.00 81.62 120 LEU A O 1
ATOM 945 N N . LEU A 1 121 ? -14.336 21.582 -11.428 1.00 75.81 121 LEU A N 1
ATOM 946 C CA . LEU A 1 121 ? -15.473 21.058 -12.174 1.00 75.81 121 LEU A CA 1
ATOM 947 C C . LEU A 1 121 ? -16.037 22.223 -12.990 1.00 75.81 121 LEU A C 1
ATOM 949 O O . LEU A 1 121 ? -16.526 23.182 -12.390 1.00 75.81 121 LEU A O 1
ATOM 953 N N . ASP A 1 122 ? -15.913 22.134 -14.313 1.00 67.69 122 ASP A N 1
ATOM 954 C CA . ASP A 1 122 ? -16.619 22.996 -15.267 1.00 67.69 122 ASP A CA 1
ATOM 955 C C . ASP A 1 122 ? -18.113 22.630 -15.337 1.00 67.69 122 ASP A C 1
ATOM 957 O O . ASP A 1 122 ? -18.436 21.416 -15.261 1.00 67.69 122 ASP A O 1
#

Nearest PDB structures (foldseek):
  5gg5-assembly1_A  TM=8.489E-01  e=5.877E-03  Mycolicibacterium smegmatis MC2 155
  1kt9-assembly1_A  TM=8.108E-01  e=1.493E-02  Caenorhabditis elegans
  5kq4-assembly1_B  TM=8.551E-01  e=2.083E-02  Schizosaccharomyces pombe 972h-
  4s2v-assembly1_A  TM=7.323E-01  e=4.053E-02  Escherichia coli K-12
  1ktg-assembly1_A  TM=6.823E-01  e=4.630E-02  Caenorhabditis elegans

Foldseek 3Di:
DVVVVVVVVVVVVVVVVVVVCVVVVVVVVPPDPPPPDPDDDDDPVPDFDKAADFAFDDDVNHGDDTDWAQDPVVRDTHGQMDTADVPHDRLRRHQVSCCVRRVDGGDDDDDPPDPPDPDDDD

Radius of gyration: 31.32 Å; Cα contacts (8 Å, |Δi|>4): 108; chains: 1; bounding box: 97×36×57 Å

Secondary structure (DSSP, 8-state):
--HHHHHHHHHHHHHHHHHHHHHHHHHHHH-------------GGG---EEE--PEEEETTEEEEE--EEETTTTEEE--EEEPPTT--HHHHHHHHHHHHHS----PPPPP---SSPPP--

InterPro domains:
  IPR000086 NUDIX hydrolase domain [PF00293] (57-110)
  IPR015797 NUDIX hydrolase-like domain superfamily [SSF55811] (48-110)
  IPR020084 NUDIX hydrolase, conserved site [PS00893] (82-103)
  IPR051325 Nudix hydrolase domain-containing protein [PTHR21340] (44-111)

Solvent-accessible surface area (backbone atoms only — not comparable to full-atom values): 7838 Å² total; per-residue (Å²): 133,64,71,68,54,53,54,51,51,53,53,52,53,53,52,51,54,51,61,68,45,45,63,58,52,50,53,60,72,64,58,72,73,79,79,77,72,86,78,82,86,77,61,77,88,77,60,80,63,64,26,44,53,82,50,61,48,62,56,97,85,41,78,76,44,74,62,67,36,75,41,76,93,76,73,44,80,38,69,30,56,41,71,48,57,91,93,55,53,62,70,56,29,12,40,50,27,26,25,74,66,68,70,47,83,68,79,91,70,87,73,74,89,69,76,92,60,80,80,82,84,129

Organism: Grifola frondosa (NCBI:txid5627)

Sequence (122 aa):
MIRNNMHALMMLSATALIVLSLPVAYTMLRMKKPKARPQTQYSSSQFVFSAGAIPFVLDNGVPKKVVLVHNWKKDEWLLAKGRKDQGEELSATATREVLEETGYPCRLLSVPRLPHVPPLLD

pLDDT: mean 87.27, std 11.12, range [53.19, 98.25]

Mean predicted aligned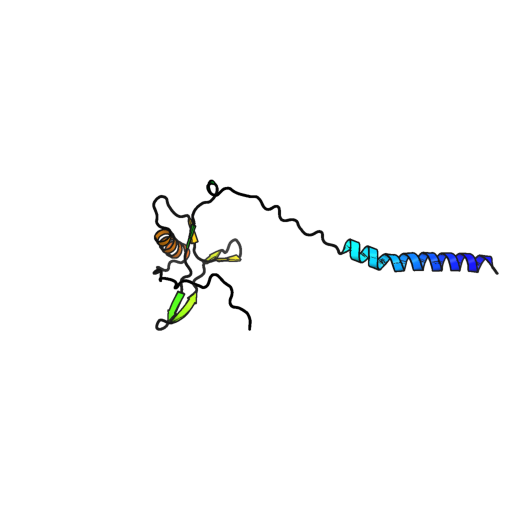 error: 12.76 Å